Protein AF-A0A8B7UJ84-F1 (afdb_monomer_lite)

InterPro domains:
  IPR029061 Thiamin diphosphate-binding fold [SSF52518] (73-125)
  IPR050771 Alpha-ketoacid dehydrogenase complex E1 component [PTHR43380] (40-125)

Organism: Castor canadensis (NCBI:txid51338)

Sequence (125 aa):
MAAAVSAARVWGPSRGLCQVALLLLRRPGARGLARFHPQRQQQQFSSLDDKPQFPGASAEFVEKLEFIQPNVISGIPIYRVMDRQGQIINPSEDPHLSQEEVLKFYRSMTLLNTMDRILYESQRQ

Radius of gyration: 41.83 Å; chains: 1; bounding box: 89×83×73 Å

pLDDT: mean 73.7, std 23.88, range [31.91, 98.56]

Foldseek 3Di:
DDDDDDDDDDDDDDDDDDDDDDDDDDDDDDDDPPPPDPPPPPPPPPPPDPFDDDPPDGDRDDPDDDDDDPPPPDPDDDDDQADPVRHGPDPVPDPPDDPVVVVVVVCVVVVVVVVCVVVVVVVVD

Structure (mmCIF, N/CA/C/O backbone):
data_AF-A0A8B7UJ84-F1
#
_entry.id   AF-A0A8B7UJ84-F1
#
loop_
_atom_site.group_PDB
_atom_site.id
_atom_site.type_symbol
_atom_site.label_atom_id
_atom_site.label_alt_id
_atom_site.label_comp_id
_atom_site.label_asym_id
_atom_site.label_entity_id
_atom_site.label_seq_id
_atom_site.pdbx_PDB_ins_code
_atom_site.Cartn_x
_atom_site.Cartn_y
_atom_site.Cartn_z
_atom_site.occupancy
_atom_site.B_iso_or_equiv
_atom_site.auth_seq_id
_atom_site.auth_comp_id
_atom_site.auth_asym_id
_atom_site.auth_atom_id
_atom_site.pdbx_PDB_model_num
ATOM 1 N N . MET A 1 1 ? -2.578 -49.274 -22.456 1.00 36.19 1 MET A N 1
ATOM 2 C CA . MET A 1 1 ? -1.997 -50.566 -22.030 1.00 36.19 1 MET A CA 1
ATOM 3 C C . MET A 1 1 ? -0.738 -50.829 -22.848 1.00 36.19 1 MET A C 1
ATOM 5 O O . MET A 1 1 ? -0.795 -50.569 -24.040 1.00 36.19 1 MET A O 1
ATOM 9 N N . ALA A 1 2 ? 0.309 -51.360 -22.196 1.00 39.88 2 ALA A N 1
ATOM 10 C CA . ALA A 1 2 ? 1.619 -51.816 -22.716 1.00 39.88 2 ALA A CA 1
ATOM 11 C C . ALA A 1 2 ? 2.557 -50.694 -23.225 1.00 39.88 2 ALA A C 1
ATOM 13 O O . ALA A 1 2 ? 2.236 -50.033 -24.199 1.00 39.88 2 ALA A O 1
ATOM 14 N N . ALA A 1 3 ? 3.667 -50.293 -22.588 1.00 32.91 3 ALA A N 1
ATOM 15 C CA . ALA A 1 3 ? 4.748 -50.965 -21.842 1.00 32.91 3 ALA A CA 1
ATOM 16 C C . ALA A 1 3 ? 5.648 -51.883 -22.694 1.00 32.91 3 ALA A C 1
ATOM 18 O O . ALA A 1 3 ? 5.193 -52.942 -23.109 1.00 32.91 3 ALA A O 1
ATOM 19 N N . ALA A 1 4 ? 6.913 -51.466 -22.887 1.00 38.53 4 ALA A N 1
ATOM 20 C CA . ALA A 1 4 ? 8.169 -52.252 -22.915 1.00 38.53 4 ALA A CA 1
ATOM 21 C C . ALA A 1 4 ? 9.246 -51.446 -23.687 1.00 38.53 4 ALA A C 1
ATOM 23 O O . ALA A 1 4 ? 9.065 -51.167 -24.864 1.00 38.53 4 ALA A O 1
ATOM 24 N N . VAL A 1 5 ? 10.238 -50.818 -23.044 1.00 38.53 5 VAL A N 1
ATOM 25 C CA . VAL A 1 5 ? 11.470 -51.356 -22.414 1.00 38.53 5 VAL A CA 1
ATOM 26 C C . VAL A 1 5 ? 12.651 -51.498 -23.394 1.00 38.53 5 VAL A C 1
ATOM 28 O O . VAL A 1 5 ? 12.612 -52.251 -24.358 1.00 38.53 5 VAL A O 1
ATOM 31 N N . SER A 1 6 ? 13.694 -50.733 -23.047 1.00 40.22 6 SER A N 1
ATOM 32 C CA . SER A 1 6 ? 15.140 -50.781 -23.310 1.00 40.22 6 SER A CA 1
ATOM 33 C C . SER A 1 6 ? 15.768 -51.939 -24.090 1.00 40.22 6 SER A C 1
ATOM 35 O O . SER A 1 6 ? 15.509 -53.100 -23.799 1.00 40.22 6 SER A O 1
ATOM 37 N N . ALA A 1 7 ? 16.834 -51.610 -24.835 1.00 42.31 7 ALA A N 1
ATOM 38 C CA . ALA A 1 7 ? 18.126 -52.293 -24.685 1.00 42.31 7 ALA A CA 1
ATOM 39 C C . ALA A 1 7 ? 19.290 -51.472 -25.274 1.00 42.31 7 ALA A C 1
ATOM 41 O O . ALA A 1 7 ? 19.394 -51.281 -26.481 1.00 42.31 7 ALA A O 1
ATOM 42 N N . ALA A 1 8 ? 20.204 -51.047 -24.401 1.00 44.16 8 ALA A N 1
ATOM 43 C CA . ALA A 1 8 ? 21.570 -50.684 -24.754 1.00 44.16 8 ALA A CA 1
ATOM 44 C C . ALA A 1 8 ? 22.424 -51.960 -24.909 1.00 44.16 8 ALA A C 1
ATOM 46 O O . ALA A 1 8 ? 22.297 -52.883 -24.104 1.00 44.16 8 ALA A O 1
ATOM 47 N N . ARG A 1 9 ? 23.326 -52.001 -25.897 1.00 43.88 9 ARG A N 1
ATOM 48 C CA . ARG A 1 9 ? 24.467 -52.939 -25.981 1.00 43.88 9 ARG A CA 1
ATOM 49 C C . ARG A 1 9 ? 25.606 -52.239 -26.719 1.00 43.88 9 ARG A C 1
ATOM 51 O O . ARG A 1 9 ? 25.421 -51.799 -27.842 1.00 43.88 9 ARG A O 1
ATOM 58 N N . VAL A 1 10 ? 26.680 -51.895 -26.016 1.00 45.09 10 VAL A N 1
ATOM 59 C CA . VAL A 1 10 ? 27.863 -52.726 -25.702 1.00 45.09 10 VAL A CA 1
ATOM 60 C C . VAL A 1 10 ? 28.931 -52.613 -26.788 1.00 45.09 10 VAL A C 1
ATOM 62 O O . VAL A 1 10 ? 28.776 -53.046 -27.923 1.00 45.09 10 VAL A O 1
ATOM 65 N N . TRP A 1 11 ? 30.026 -52.001 -26.351 1.00 31.91 11 TRP A N 1
ATOM 66 C CA . TRP A 1 11 ? 31.320 -51.858 -26.992 1.00 31.91 11 TRP A CA 1
ATOM 67 C C . TRP A 1 11 ? 32.046 -53.207 -26.985 1.00 31.91 11 TRP A C 1
ATOM 69 O O . TRP A 1 11 ? 32.098 -53.879 -25.957 1.00 31.91 11 TRP A O 1
ATOM 79 N N . GLY A 1 12 ? 32.662 -53.573 -28.105 1.00 38.56 12 GLY A N 1
ATOM 80 C CA . GLY A 1 12 ? 33.648 -54.647 -28.166 1.00 38.56 12 GLY A CA 1
ATOM 81 C C . GLY A 1 12 ? 34.698 -54.342 -29.234 1.00 38.56 12 GLY A C 1
ATOM 82 O O . GLY A 1 12 ? 34.343 -54.270 -30.407 1.00 38.56 12 GLY A O 1
ATOM 83 N N . PRO A 1 13 ? 35.975 -54.138 -28.871 1.00 49.66 13 PRO A N 1
ATOM 84 C CA . PRO A 1 13 ? 37.081 -54.129 -29.815 1.00 49.66 13 PRO A CA 1
ATOM 85 C C . PRO A 1 13 ? 37.799 -55.484 -29.776 1.00 49.66 13 PRO A C 1
ATOM 87 O O . PRO A 1 13 ? 37.932 -56.066 -28.701 1.00 49.66 13 PRO A O 1
ATOM 90 N N . SER A 1 14 ? 38.308 -55.966 -30.916 1.00 39.94 14 SER A N 1
ATOM 91 C CA . SER A 1 14 ? 39.687 -56.479 -31.075 1.00 39.94 14 SER A CA 1
ATOM 92 C C . SER A 1 14 ? 39.869 -57.487 -32.225 1.00 39.94 14 SER A C 1
ATOM 94 O O . SER A 1 14 ? 38.995 -58.295 -32.518 1.00 39.94 14 SER A O 1
ATOM 96 N N . ARG A 1 15 ? 41.119 -57.480 -32.727 1.00 39.69 15 ARG A N 1
ATOM 97 C CA . ARG A 1 15 ? 41.901 -58.549 -33.392 1.00 39.69 15 ARG A CA 1
ATOM 98 C C . ARG A 1 15 ? 42.026 -58.490 -34.918 1.00 39.69 15 ARG A C 1
ATOM 100 O O . ARG A 1 15 ? 41.056 -58.598 -35.651 1.00 39.69 15 ARG A O 1
ATOM 107 N N . GLY A 1 16 ? 43.286 -58.428 -35.359 1.00 38.00 16 GLY A N 1
ATOM 108 C CA . GLY A 1 16 ? 43.710 -58.648 -36.742 1.00 38.00 16 GLY A CA 1
ATOM 109 C C . GLY A 1 16 ? 45.186 -58.310 -36.959 1.00 38.00 16 GLY A C 1
ATOM 110 O O . GLY A 1 16 ? 45.499 -57.305 -37.579 1.00 38.00 16 GLY A O 1
ATOM 111 N N . LEU A 1 17 ? 46.083 -59.117 -36.385 1.00 39.50 17 LEU A N 1
ATOM 112 C CA . LEU A 1 17 ? 47.540 -59.064 -36.555 1.00 39.50 17 LEU A CA 1
ATOM 113 C C . LEU A 1 17 ? 47.989 -59.679 -37.898 1.00 39.50 17 LEU A C 1
ATOM 115 O O . LEU A 1 17 ? 47.462 -60.707 -38.305 1.00 39.50 17 LEU A O 1
ATOM 119 N N . CYS A 1 18 ? 49.076 -59.111 -38.436 1.00 32.38 18 CYS A N 1
ATOM 120 C CA . CYS A 1 18 ? 50.194 -59.760 -39.146 1.00 32.38 18 CYS A CA 1
ATOM 121 C C . CYS A 1 18 ? 50.028 -60.344 -40.568 1.00 32.38 18 CYS A C 1
ATOM 123 O O . CYS A 1 18 ? 49.461 -61.413 -40.752 1.00 32.38 18 CYS A O 1
ATOM 125 N N . GLN A 1 19 ? 50.779 -59.748 -41.507 1.00 41.75 19 GLN A N 1
ATOM 126 C CA . GLN A 1 19 ? 51.683 -60.387 -42.494 1.00 41.75 19 GLN A CA 1
ATOM 127 C C . GLN A 1 19 ? 52.860 -59.398 -42.665 1.00 41.75 19 GLN A C 1
ATOM 129 O O . GLN A 1 19 ? 52.618 -58.233 -42.953 1.00 41.75 19 GLN A O 1
ATOM 134 N N . VAL A 1 20 ? 54.081 -59.627 -42.167 1.00 38.69 20 VAL A N 1
ATOM 135 C CA . VAL A 1 20 ? 55.169 -60.563 -42.539 1.00 38.69 20 VAL A CA 1
ATOM 136 C C . VAL A 1 20 ? 55.792 -60.301 -43.921 1.00 38.69 20 VAL A C 1
ATOM 138 O O . VAL A 1 20 ? 55.150 -60.519 -44.938 1.00 38.69 20 VAL A O 1
ATOM 141 N N . ALA A 1 21 ? 57.103 -59.991 -43.868 1.00 36.25 21 ALA A N 1
ATOM 142 C CA . ALA A 1 21 ? 58.166 -60.217 -44.866 1.00 36.25 21 ALA A CA 1
ATOM 143 C C . ALA A 1 21 ? 58.207 -59.298 -46.111 1.00 36.25 21 ALA A C 1
ATOM 145 O O . ALA A 1 21 ? 57.182 -58.969 -46.675 1.00 36.25 21 ALA A O 1
ATOM 146 N N . LEU A 1 22 ? 59.354 -58.858 -46.646 1.00 42.62 22 LEU A N 1
ATOM 147 C CA . LEU A 1 22 ? 60.754 -59.260 -46.480 1.00 42.62 22 LEU A CA 1
ATOM 148 C C . LEU A 1 22 ? 61.679 -58.083 -46.894 1.00 42.62 22 LEU A C 1
ATOM 150 O O . LEU A 1 22 ? 61.300 -57.227 -47.689 1.00 42.62 22 LEU A O 1
ATOM 154 N N . LEU A 1 23 ? 62.898 -58.072 -46.348 1.00 43.75 23 LEU A N 1
ATOM 155 C CA . LEU A 1 23 ? 64.020 -57.161 -46.628 1.00 43.75 23 LEU A CA 1
ATOM 156 C C . LEU A 1 23 ? 64.425 -57.101 -48.115 1.00 43.75 23 LEU A C 1
ATOM 158 O O . LEU A 1 23 ? 64.268 -58.099 -48.804 1.00 43.75 23 LEU A O 1
ATOM 162 N N . LEU A 1 24 ? 65.078 -56.003 -48.546 1.00 44.47 24 LEU A N 1
ATOM 163 C CA . LEU A 1 24 ? 66.453 -56.017 -49.099 1.00 44.47 24 LEU A CA 1
ATOM 164 C C . LEU A 1 24 ? 67.027 -54.598 -49.391 1.00 44.47 24 LEU A C 1
ATOM 166 O O . LEU A 1 24 ? 66.560 -53.863 -50.248 1.00 44.47 24 LEU A O 1
ATOM 170 N N . LEU A 1 25 ? 68.097 -54.285 -48.647 1.00 42.41 25 LEU A N 1
ATOM 171 C CA . LEU A 1 25 ? 69.331 -53.530 -48.948 1.00 42.41 25 LEU A CA 1
ATOM 172 C C . LEU A 1 25 ? 69.364 -52.167 -49.706 1.00 42.41 25 LEU A C 1
ATOM 174 O O . LEU A 1 25 ? 69.310 -52.092 -50.925 1.00 42.41 25 LEU A O 1
ATOM 178 N N . ARG A 1 26 ? 69.819 -51.157 -48.934 1.00 36.91 26 ARG A N 1
ATOM 179 C CA . ARG A 1 26 ? 71.072 -50.362 -49.091 1.00 36.91 26 ARG A CA 1
ATOM 180 C C . ARG A 1 26 ? 71.203 -49.357 -50.256 1.00 36.91 26 ARG A C 1
ATOM 182 O O . ARG A 1 26 ? 71.525 -49.746 -51.371 1.00 36.91 26 ARG A O 1
ATOM 189 N N . ARG A 1 27 ? 71.283 -48.057 -49.905 1.00 43.78 27 ARG A N 1
ATOM 190 C CA . ARG A 1 27 ? 72.410 -47.132 -50.224 1.00 43.78 27 ARG A CA 1
ATOM 191 C C . ARG A 1 27 ? 72.309 -45.796 -49.443 1.00 43.78 27 ARG A C 1
ATOM 193 O O . ARG A 1 27 ? 71.203 -45.292 -49.293 1.00 43.78 27 ARG A O 1
ATOM 200 N N . PRO A 1 28 ? 73.426 -45.219 -48.945 1.00 46.44 28 PRO A N 1
ATOM 201 C CA . PRO A 1 28 ? 73.454 -43.929 -48.250 1.00 46.44 28 PRO A CA 1
ATOM 202 C C . PRO A 1 28 ? 73.823 -42.777 -49.203 1.00 46.44 28 PRO A C 1
ATOM 204 O O . PRO A 1 28 ? 74.632 -42.962 -50.112 1.00 46.44 28 PRO A O 1
ATOM 207 N N . GLY A 1 29 ? 73.283 -41.578 -48.973 1.00 42.06 29 GLY A N 1
ATOM 208 C CA . GLY A 1 29 ? 73.610 -40.399 -49.778 1.00 42.06 29 GLY A CA 1
ATOM 209 C C . GLY A 1 29 ? 73.193 -39.073 -49.137 1.00 42.06 29 GLY A C 1
ATOM 210 O O . GLY A 1 29 ? 72.019 -38.748 -49.100 1.00 42.06 29 GLY A O 1
ATOM 211 N N . ALA A 1 30 ? 74.204 -38.343 -48.660 1.00 42.53 30 ALA A N 1
ATOM 212 C CA . ALA A 1 30 ? 74.356 -36.884 -48.605 1.00 42.53 30 ALA A CA 1
ATOM 213 C C . ALA A 1 30 ? 73.239 -35.970 -48.033 1.00 42.53 30 ALA A C 1
ATOM 215 O O . ALA A 1 30 ? 72.236 -35.680 -48.665 1.00 42.53 30 ALA A O 1
ATOM 216 N N . ARG A 1 31 ? 73.587 -35.359 -46.889 1.00 44.97 31 ARG A N 1
ATOM 217 C CA . ARG A 1 31 ? 73.590 -33.905 -46.604 1.00 44.97 31 ARG A CA 1
ATOM 218 C C . ARG A 1 31 ? 72.381 -33.064 -47.048 1.00 44.97 31 ARG A C 1
ATOM 220 O O . ARG A 1 31 ? 72.285 -32.640 -48.191 1.00 44.97 31 ARG A O 1
ATOM 227 N N . GLY A 1 32 ? 71.640 -32.589 -46.048 1.00 44.22 32 GLY A N 1
ATOM 228 C CA . GLY A 1 32 ? 70.905 -31.328 -46.110 1.00 44.22 32 GLY A CA 1
ATOM 229 C C . GLY A 1 32 ? 70.591 -30.829 -44.702 1.00 44.22 32 GLY A C 1
ATOM 230 O O . GLY A 1 32 ? 69.739 -31.394 -44.028 1.00 44.22 32 GLY A O 1
ATOM 231 N N . LEU A 1 33 ? 71.288 -29.787 -44.236 1.00 53.62 33 LEU A N 1
ATOM 232 C CA . LEU A 1 33 ? 70.871 -29.012 -43.065 1.00 53.62 33 LEU A CA 1
ATOM 233 C C . LEU A 1 33 ? 69.628 -28.205 -43.462 1.00 53.62 33 LEU A C 1
ATOM 235 O O . LEU A 1 33 ? 69.738 -27.077 -43.939 1.00 53.62 33 LEU A O 1
ATOM 239 N N . ALA A 1 34 ? 68.445 -28.794 -43.309 1.00 50.03 34 ALA A N 1
ATOM 240 C CA . ALA A 1 34 ? 67.198 -28.056 -43.423 1.00 50.03 34 ALA A CA 1
ATOM 241 C C . ALA A 1 34 ? 67.032 -27.202 -42.158 1.00 50.03 34 ALA A C 1
ATOM 243 O O . ALA A 1 34 ? 66.781 -27.714 -41.067 1.00 50.03 34 ALA A O 1
ATOM 244 N N . ARG A 1 35 ? 67.219 -25.884 -42.297 1.00 51.41 35 ARG A N 1
ATOM 245 C CA . ARG A 1 35 ? 66.798 -24.904 -41.292 1.00 51.41 35 ARG A CA 1
ATOM 246 C C . ARG A 1 35 ? 65.293 -25.067 -41.082 1.00 51.41 35 ARG A C 1
ATOM 248 O O . ARG A 1 35 ? 64.507 -24.674 -41.940 1.00 51.41 35 ARG A O 1
ATOM 255 N N . PHE A 1 36 ? 64.897 -25.623 -39.942 1.00 5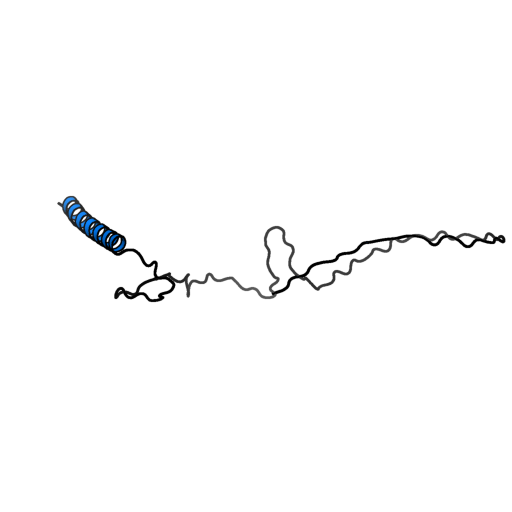3.12 36 PHE A N 1
ATOM 256 C CA . PHE A 1 36 ? 63.520 -25.549 -39.474 1.00 53.12 36 PHE A CA 1
ATOM 257 C C . PHE A 1 36 ? 63.223 -24.093 -39.106 1.00 53.12 36 PHE A C 1
ATOM 259 O O . PHE A 1 36 ? 63.573 -23.620 -38.028 1.00 53.12 36 PHE A O 1
ATOM 266 N N . HIS A 1 37 ? 62.606 -23.362 -40.031 1.00 58.59 37 HIS A N 1
ATOM 267 C CA . HIS A 1 37 ? 61.865 -22.158 -39.685 1.00 58.59 37 HIS A CA 1
ATOM 268 C C . HIS A 1 37 ? 60.626 -22.606 -38.899 1.00 58.59 37 HIS A C 1
ATOM 270 O O . HIS A 1 37 ? 59.849 -23.397 -39.440 1.00 58.59 37 HIS A O 1
ATOM 276 N N . PRO A 1 38 ? 60.397 -22.148 -37.654 1.00 55.00 38 PRO A N 1
ATOM 277 C CA . PRO A 1 38 ? 59.113 -22.376 -37.021 1.00 55.00 38 PRO A CA 1
ATOM 278 C C . PRO A 1 38 ? 58.077 -21.604 -37.836 1.00 55.00 38 PRO A C 1
ATOM 280 O O . PRO A 1 38 ? 58.097 -20.374 -37.918 1.00 55.00 38 PRO A O 1
ATOM 283 N N . GLN A 1 39 ? 57.201 -22.354 -38.496 1.00 52.94 39 GLN A N 1
ATOM 284 C CA . GLN A 1 39 ? 56.023 -21.829 -39.156 1.00 52.94 39 GLN A CA 1
ATOM 285 C C . GLN A 1 39 ? 55.156 -21.213 -38.062 1.00 52.94 39 GLN A C 1
ATOM 287 O O . GLN A 1 39 ? 54.515 -21.914 -37.282 1.00 52.94 39 GLN A O 1
ATOM 292 N N . ARG A 1 40 ? 55.214 -19.884 -37.955 1.00 53.34 40 ARG A N 1
ATOM 293 C CA . ARG A 1 40 ? 54.346 -19.092 -37.090 1.00 53.34 40 ARG A CA 1
ATOM 294 C C . ARG A 1 40 ? 52.924 -19.349 -37.585 1.00 53.34 40 ARG A C 1
ATOM 296 O O . ARG A 1 40 ? 52.507 -18.757 -38.576 1.00 53.34 40 ARG A O 1
ATOM 303 N N . GLN A 1 41 ? 52.225 -20.296 -36.957 1.00 54.88 41 GLN A N 1
ATOM 304 C CA . GLN A 1 41 ? 50.796 -20.493 -37.163 1.00 54.88 41 GLN A CA 1
ATOM 305 C C . GLN A 1 41 ? 50.124 -19.186 -36.757 1.00 54.88 41 GLN A C 1
ATOM 307 O O . GLN A 1 41 ? 49.954 -18.887 -35.578 1.00 54.88 41 GLN A O 1
ATOM 312 N N . GLN A 1 42 ? 49.817 -18.365 -37.756 1.00 55.12 42 GLN A N 1
ATOM 313 C CA . GLN A 1 42 ? 48.843 -17.305 -37.610 1.00 55.12 42 GLN A CA 1
ATOM 314 C C . GLN A 1 42 ? 47.523 -18.019 -37.334 1.00 55.12 42 GLN A C 1
ATOM 316 O O . GLN A 1 42 ? 46.956 -18.646 -38.227 1.00 55.12 42 GLN A O 1
ATOM 321 N N . GLN A 1 43 ? 47.086 -18.001 -36.076 1.00 59.88 43 GLN A N 1
ATOM 322 C CA . GLN A 1 43 ? 45.711 -18.337 -35.747 1.00 59.88 43 GLN A CA 1
ATOM 323 C C . GLN A 1 43 ? 44.839 -17.348 -36.520 1.00 59.88 43 GLN A C 1
ATOM 325 O O . GLN A 1 43 ? 44.850 -16.149 -36.250 1.00 59.88 43 GLN A O 1
ATOM 330 N N . GLN A 1 44 ? 44.160 -17.845 -37.551 1.00 49.56 44 GLN A N 1
ATOM 331 C CA . GLN A 1 44 ? 43.079 -17.115 -38.187 1.00 49.56 44 GLN A CA 1
ATOM 332 C C . GLN A 1 44 ? 41.999 -16.948 -37.122 1.00 49.56 44 GLN A C 1
ATOM 334 O O . GLN A 1 44 ? 41.349 -17.919 -36.739 1.00 49.56 44 GLN A O 1
ATOM 339 N N . PHE A 1 45 ? 41.850 -15.731 -36.605 1.00 51.47 45 PHE A N 1
ATOM 340 C CA . PHE A 1 45 ? 40.696 -15.368 -35.799 1.00 51.47 45 PHE A CA 1
ATOM 341 C C . PHE A 1 45 ? 39.480 -15.423 -36.725 1.00 51.47 45 PHE A C 1
ATOM 343 O O . PHE A 1 45 ? 39.267 -14.533 -37.545 1.00 51.47 45 PHE A O 1
ATOM 350 N N . SER A 1 46 ? 38.734 -16.523 -36.668 1.00 53.97 46 SER A N 1
ATOM 351 C CA . SER A 1 46 ? 37.430 -16.639 -37.309 1.00 53.97 46 SER A CA 1
ATOM 352 C C . SER A 1 46 ? 36.510 -15.591 -36.686 1.00 53.97 46 SER A C 1
ATOM 354 O O . SER A 1 46 ? 36.134 -15.708 -35.523 1.00 53.97 46 SER A O 1
ATOM 356 N N . SER A 1 47 ? 36.190 -14.558 -37.461 1.00 57.72 47 SER A N 1
ATOM 357 C CA . SER A 1 47 ? 35.426 -13.359 -37.095 1.00 57.72 47 SER A CA 1
ATOM 358 C C . SER A 1 47 ? 33.928 -13.620 -36.884 1.00 57.72 47 SER A C 1
ATOM 360 O O . SER A 1 47 ? 33.098 -12.816 -37.297 1.00 57.72 47 SER A O 1
ATOM 362 N N . LEU A 1 48 ? 33.561 -14.782 -36.341 1.00 55.84 48 LEU A N 1
ATOM 363 C CA . LEU A 1 48 ? 32.161 -15.181 -36.181 1.00 55.84 48 LEU A CA 1
ATOM 364 C C . LEU A 1 48 ? 31.597 -14.890 -34.786 1.00 55.84 48 LEU A C 1
ATOM 366 O O . LEU A 1 48 ? 30.399 -15.042 -34.603 1.00 55.84 48 LEU A O 1
ATOM 370 N N . ASP A 1 49 ? 32.416 -14.385 -33.860 1.00 61.66 49 ASP A N 1
ATOM 371 C CA . ASP A 1 49 ? 31.975 -13.887 -32.553 1.00 61.66 49 ASP A CA 1
ATOM 372 C C . ASP A 1 49 ? 32.770 -12.625 -32.173 1.00 61.66 49 ASP A C 1
ATOM 374 O O . ASP A 1 49 ? 33.669 -12.655 -31.331 1.00 61.66 49 ASP A O 1
ATOM 378 N N . ASP A 1 50 ? 32.461 -11.497 -32.819 1.00 73.00 50 ASP A N 1
ATOM 379 C CA . ASP A 1 50 ? 33.068 -10.185 -32.534 1.00 73.00 50 ASP A CA 1
ATOM 380 C C . ASP A 1 50 ? 32.428 -9.536 -31.292 1.00 73.00 50 ASP A C 1
ATOM 382 O O . ASP A 1 50 ? 31.874 -8.436 -31.325 1.00 73.00 50 ASP A O 1
ATOM 386 N N . LYS A 1 51 ? 32.419 -10.281 -30.179 1.00 79.81 51 LYS A N 1
ATOM 387 C CA . LYS A 1 51 ? 31.923 -9.798 -28.889 1.00 79.81 51 LYS A CA 1
ATOM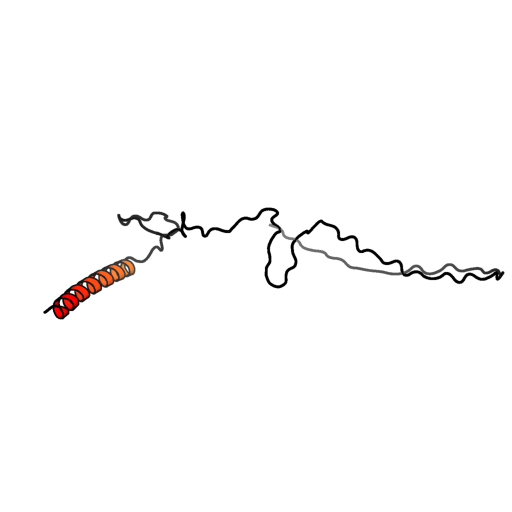 388 C C . LYS A 1 51 ? 33.102 -9.358 -28.013 1.00 79.81 51 LYS A C 1
ATOM 390 O O . LYS A 1 51 ? 34.005 -10.165 -27.771 1.00 79.81 51 LYS A O 1
ATOM 395 N N . PRO A 1 52 ? 33.103 -8.123 -27.482 1.00 85.19 52 PRO A N 1
ATOM 396 C CA . PRO A 1 52 ? 34.200 -7.645 -26.655 1.00 85.19 52 PRO A CA 1
ATOM 397 C C . PRO A 1 52 ? 34.385 -8.478 -25.376 1.00 85.19 52 PRO A C 1
ATOM 399 O O . PRO A 1 52 ? 33.446 -8.694 -24.610 1.00 85.19 52 PRO A O 1
ATOM 402 N N . GLN A 1 53 ? 35.623 -8.909 -25.119 1.00 86.00 53 GLN A N 1
ATOM 403 C CA . GLN A 1 53 ? 36.011 -9.685 -23.933 1.00 86.00 53 GLN A CA 1
ATOM 404 C C . GLN A 1 53 ? 36.713 -8.798 -22.893 1.00 86.00 53 GLN A C 1
ATOM 406 O O . GLN A 1 53 ? 37.894 -8.976 -22.592 1.00 86.00 53 GLN A O 1
ATOM 411 N N . PHE A 1 54 ? 35.999 -7.811 -22.348 1.00 87.75 54 PHE A N 1
ATOM 412 C CA . PHE A 1 54 ? 36.540 -6.937 -21.305 1.00 87.75 54 PHE A CA 1
ATOM 413 C C . PHE A 1 54 ? 36.221 -7.488 -19.901 1.00 87.75 54 PHE A C 1
ATOM 415 O O . PHE A 1 54 ? 35.063 -7.789 -19.617 1.00 87.75 54 PHE A O 1
ATOM 422 N N . PRO A 1 55 ? 37.202 -7.583 -18.979 1.00 85.00 55 PRO A N 1
ATOM 423 C CA . PRO A 1 55 ? 37.051 -8.286 -17.695 1.00 85.00 55 PRO A CA 1
ATOM 424 C C . PRO A 1 55 ? 36.115 -7.611 -16.667 1.00 85.00 55 PRO A C 1
ATOM 426 O O . PRO A 1 55 ? 36.022 -8.082 -15.539 1.00 85.00 55 PRO A O 1
ATOM 429 N N . GLY A 1 56 ? 35.422 -6.525 -17.026 1.00 87.06 56 GLY A N 1
ATOM 430 C CA . GLY A 1 56 ? 34.534 -5.774 -16.125 1.00 87.06 56 GLY A CA 1
ATOM 431 C C . GLY A 1 56 ? 33.184 -5.365 -16.718 1.00 87.06 56 GLY A C 1
ATOM 432 O O . GLY A 1 56 ? 32.379 -4.764 -16.013 1.00 87.06 56 GLY A O 1
ATOM 433 N N . ALA A 1 57 ? 32.916 -5.670 -17.989 1.00 83.12 57 ALA A N 1
ATOM 434 C CA . ALA A 1 57 ? 31.644 -5.357 -18.629 1.00 83.12 57 ALA A CA 1
ATOM 435 C C . ALA A 1 57 ? 31.406 -6.298 -19.811 1.00 83.12 57 ALA A C 1
ATOM 437 O O . ALA A 1 57 ? 32.274 -6.466 -20.664 1.00 83.12 57 ALA A O 1
ATOM 438 N N . SER A 1 58 ? 30.208 -6.874 -19.879 1.00 85.81 58 SER A N 1
ATOM 439 C CA . SER A 1 58 ? 29.724 -7.552 -21.079 1.00 85.81 58 SER A CA 1
ATOM 440 C C . SER A 1 58 ? 28.894 -6.551 -21.872 1.00 85.81 58 SER A C 1
ATOM 442 O O . SER A 1 58 ? 27.769 -6.248 -21.480 1.00 85.81 58 SER A O 1
ATOM 444 N N . ALA A 1 59 ? 29.444 -6.055 -22.974 1.00 85.31 59 ALA A N 1
ATOM 445 C CA . ALA A 1 59 ? 28.788 -5.103 -23.863 1.00 85.31 59 ALA A CA 1
ATOM 446 C C . ALA A 1 59 ? 28.945 -5.541 -25.325 1.00 85.31 59 ALA A C 1
ATOM 448 O O . ALA A 1 59 ? 29.712 -6.455 -25.623 1.00 85.31 59 ALA A O 1
ATOM 449 N N . GLU A 1 60 ? 28.207 -4.894 -26.218 1.00 88.38 60 GLU A N 1
ATOM 450 C CA . GLU A 1 60 ? 28.343 -5.030 -27.669 1.00 88.38 60 GLU A CA 1
ATOM 451 C C . GLU A 1 60 ? 29.056 -3.794 -28.227 1.00 88.38 60 GLU A C 1
ATOM 453 O O . GLU A 1 60 ? 29.041 -2.726 -27.607 1.00 88.38 60 GLU A O 1
ATOM 458 N N . PHE A 1 61 ? 29.711 -3.933 -29.379 1.00 87.56 61 PHE A N 1
ATOM 459 C CA . PHE A 1 61 ? 30.286 -2.781 -30.065 1.00 87.56 61 PHE A CA 1
ATOM 460 C C . PHE A 1 61 ? 29.176 -1.920 -30.677 1.00 87.56 61 PHE A C 1
ATOM 462 O O . PHE A 1 61 ? 28.221 -2.434 -31.252 1.00 87.56 61 PHE A O 1
ATOM 469 N N . VAL A 1 62 ? 29.328 -0.598 -30.584 1.00 89.69 62 VAL A N 1
ATOM 470 C CA . VAL A 1 62 ? 28.451 0.381 -31.236 1.00 89.69 62 VAL A CA 1
ATOM 471 C C . VAL A 1 62 ? 29.335 1.333 -32.041 1.00 89.69 62 VAL A C 1
ATOM 473 O O . VAL A 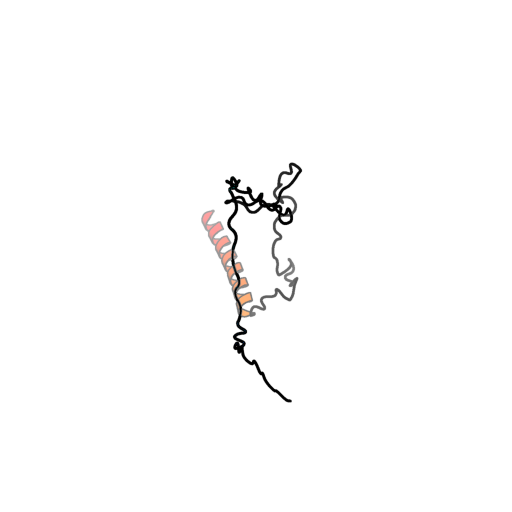1 62 ? 30.322 1.852 -31.525 1.00 89.69 62 VAL A O 1
ATOM 476 N N . GLU A 1 63 ? 29.005 1.557 -33.315 1.00 90.56 63 GLU A N 1
ATOM 477 C CA . GLU A 1 63 ? 29.796 2.402 -34.233 1.00 90.56 63 GLU A CA 1
ATOM 478 C C . GLU A 1 63 ? 29.497 3.905 -34.086 1.00 90.56 63 GLU A C 1
ATOM 480 O O . GLU A 1 63 ? 30.219 4.753 -34.613 1.00 90.56 63 GLU A O 1
ATOM 485 N N . LYS A 1 64 ? 28.410 4.245 -33.386 1.00 92.06 64 LYS A N 1
ATOM 486 C CA . LYS A 1 64 ? 27.910 5.610 -33.199 1.00 92.06 64 LYS A CA 1
ATOM 487 C C . LYS A 1 64 ? 27.917 5.988 -31.724 1.00 92.06 64 LYS A C 1
ATOM 489 O O . LYS A 1 64 ? 27.627 5.173 -30.855 1.00 92.06 64 LYS A O 1
ATOM 494 N N . LEU A 1 65 ? 28.227 7.252 -31.448 1.00 91.69 65 LEU A N 1
ATOM 495 C CA . LEU A 1 65 ? 28.176 7.798 -30.097 1.00 91.69 65 LEU A CA 1
ATOM 496 C C . LEU A 1 65 ? 26.717 8.065 -29.717 1.00 91.69 65 LEU A C 1
ATOM 498 O O . LEU A 1 65 ? 26.108 9.016 -30.205 1.00 91.69 65 LEU A O 1
ATOM 502 N N . GLU A 1 66 ? 26.182 7.237 -28.824 1.00 89.00 66 GLU A N 1
ATOM 503 C CA . GLU A 1 66 ? 24.835 7.371 -28.273 1.00 89.00 66 GLU A CA 1
ATOM 504 C C . GLU A 1 66 ? 24.899 7.367 -26.744 1.00 89.00 66 GLU A C 1
ATOM 506 O O . GLU A 1 66 ? 25.452 6.458 -26.124 1.00 89.00 66 GLU A O 1
ATOM 511 N N . PHE A 1 67 ? 24.339 8.403 -26.119 1.00 90.38 67 PHE A N 1
ATOM 512 C CA . PHE A 1 67 ? 24.196 8.440 -24.668 1.00 90.38 67 PHE A CA 1
ATOM 513 C C . PHE A 1 67 ? 22.926 7.702 -24.256 1.00 90.38 67 PHE A C 1
ATOM 515 O O . PHE A 1 67 ? 21.841 7.987 -24.764 1.00 90.38 67 PHE A O 1
ATOM 522 N N . ILE A 1 68 ? 23.051 6.808 -23.275 1.00 85.56 68 ILE A N 1
ATOM 523 C CA . ILE A 1 68 ? 21.895 6.188 -22.631 1.00 85.56 68 ILE A CA 1
ATOM 524 C C . ILE A 1 68 ? 21.216 7.258 -21.778 1.00 85.56 68 ILE A C 1
ATOM 526 O O . ILE A 1 68 ? 21.739 7.678 -20.744 1.00 85.56 68 ILE A O 1
ATOM 530 N N . GLN A 1 69 ? 20.047 7.713 -22.218 1.00 83.56 69 GLN A N 1
ATOM 531 C CA . GLN A 1 69 ? 19.195 8.572 -21.409 1.00 83.56 69 GLN A CA 1
ATOM 532 C C . GLN A 1 69 ? 18.402 7.696 -20.433 1.00 83.56 69 GLN A C 1
ATOM 534 O O . GLN A 1 69 ? 17.849 6.677 -20.852 1.00 83.56 69 GLN A O 1
ATOM 539 N N . PRO A 1 70 ? 18.313 8.057 -19.142 1.00 80.50 70 PRO A N 1
ATOM 540 C CA . PRO A 1 70 ? 17.399 7.383 -18.231 1.00 80.50 70 PRO A CA 1
ATOM 541 C C . PRO A 1 70 ? 15.967 7.467 -18.775 1.00 80.50 70 PRO A C 1
ATOM 543 O O . PRO A 1 70 ? 15.553 8.511 -19.281 1.00 80.50 70 PRO A O 1
ATOM 546 N N . ASN A 1 71 ? 15.191 6.389 -18.653 1.00 75.19 71 ASN A N 1
ATOM 547 C CA . ASN A 1 71 ? 13.785 6.359 -19.064 1.00 75.19 71 ASN A CA 1
ATOM 548 C C . ASN A 1 71 ? 12.926 7.216 -18.109 1.00 75.19 71 ASN A C 1
ATOM 550 O O . ASN A 1 71 ? 12.217 6.686 -17.258 1.00 75.19 71 ASN A O 1
ATOM 554 N N . VAL A 1 72 ? 13.011 8.548 -18.208 1.00 64.94 72 VAL A N 1
ATOM 555 C CA . VAL A 1 72 ? 12.295 9.483 -17.313 1.00 64.94 72 VAL A CA 1
ATOM 556 C C . VAL A 1 72 ? 10.846 9.718 -17.765 1.00 64.94 72 VAL A C 1
ATOM 558 O O . VAL A 1 72 ? 9.994 10.045 -16.946 1.00 64.94 72 VAL A O 1
ATOM 561 N N . ILE A 1 73 ? 10.536 9.525 -19.054 1.00 68.62 73 ILE A N 1
ATOM 562 C CA . ILE A 1 73 ? 9.200 9.822 -19.611 1.00 68.62 73 ILE A CA 1
ATOM 563 C C . ILE A 1 73 ? 8.183 8.727 -19.254 1.00 68.62 73 ILE A C 1
ATOM 565 O O . ILE A 1 73 ? 7.034 9.021 -18.937 1.00 68.62 73 ILE A O 1
ATOM 569 N N . SER A 1 74 ? 8.610 7.465 -19.262 1.00 74.25 74 SER A N 1
ATOM 570 C CA . SER A 1 74 ? 7.808 6.316 -18.843 1.00 74.25 74 SER A CA 1
ATOM 571 C C . SER A 1 74 ? 8.532 5.604 -17.706 1.00 74.25 74 SER A C 1
ATOM 573 O O . SER A 1 74 ? 9.327 4.691 -17.935 1.00 74.25 74 SER A O 1
ATOM 575 N N . GLY A 1 75 ? 8.295 6.074 -16.481 1.00 82.06 75 GLY A N 1
ATOM 576 C CA . GLY A 1 75 ? 8.811 5.425 -15.279 1.00 82.06 75 GLY A CA 1
ATOM 577 C C . GLY A 1 75 ? 8.318 3.981 -15.134 1.00 82.06 75 GLY A C 1
ATOM 578 O O . GLY A 1 75 ? 7.462 3.510 -15.886 1.00 82.06 75 GLY A O 1
ATOM 579 N N . ILE A 1 76 ? 8.857 3.276 -14.138 1.00 87.56 76 ILE A N 1
ATOM 580 C CA . ILE A 1 76 ? 8.417 1.917 -13.801 1.00 87.56 76 ILE A CA 1
ATOM 581 C C . ILE A 1 76 ? 6.902 1.946 -13.516 1.00 87.56 76 ILE A C 1
ATOM 583 O O . ILE A 1 76 ? 6.457 2.782 -12.722 1.00 87.56 76 ILE A O 1
ATOM 587 N N . PRO A 1 77 ? 6.096 1.073 -14.151 1.00 90.75 77 PRO A N 1
ATOM 588 C CA . PRO A 1 77 ? 4.649 1.075 -13.968 1.00 90.75 77 PRO A CA 1
ATOM 589 C C . PRO A 1 77 ? 4.262 0.739 -12.522 1.00 90.75 77 PRO A C 1
ATOM 591 O O . PRO A 1 77 ? 4.908 -0.069 -11.857 1.00 90.75 77 PRO A O 1
ATOM 594 N N . ILE A 1 78 ? 3.174 1.347 -12.041 1.00 93.81 78 ILE A N 1
ATOM 595 C CA . ILE A 1 78 ? 2.660 1.135 -10.682 1.00 93.81 78 ILE A CA 1
ATOM 596 C C . ILE A 1 78 ? 1.673 -0.030 -10.698 1.00 93.81 78 ILE A C 1
ATOM 598 O O . ILE A 1 78 ? 0.633 0.032 -11.357 1.00 93.81 78 ILE A O 1
ATOM 602 N N . TYR A 1 79 ? 1.992 -1.078 -9.943 1.00 95.38 79 TYR A N 1
ATOM 603 C CA . TYR A 1 79 ? 1.115 -2.229 -9.765 1.00 95.38 79 TYR A CA 1
ATOM 604 C C . TYR A 1 79 ? -0.166 -1.852 -9.006 1.00 95.38 79 TYR A C 1
ATOM 606 O O . TYR A 1 79 ? -0.120 -1.127 -8.009 1.00 95.38 79 TYR A O 1
ATOM 614 N N . ARG A 1 80 ? -1.317 -2.348 -9.473 1.00 96.62 80 ARG A N 1
ATOM 615 C CA . ARG A 1 80 ? -2.634 -2.054 -8.895 1.00 96.62 80 ARG A CA 1
ATOM 616 C C . ARG A 1 80 ? -3.591 -3.227 -9.097 1.00 96.62 80 ARG A C 1
ATOM 618 O O . ARG A 1 80 ? -3.782 -3.662 -10.226 1.00 96.62 80 ARG A O 1
ATOM 625 N N . VAL A 1 81 ? -4.246 -3.656 -8.018 1.00 96.62 81 VAL A N 1
ATOM 626 C CA . VAL A 1 81 ? -5.222 -4.765 -8.024 1.00 96.62 81 VAL A CA 1
ATOM 627 C C . VAL A 1 81 ? -6.656 -4.269 -8.255 1.00 96.62 81 VAL A C 1
ATOM 629 O O . VAL A 1 81 ? -7.397 -4.839 -9.053 1.00 96.62 81 VAL A O 1
ATOM 632 N N . MET A 1 82 ? -7.035 -3.170 -7.597 1.00 97.00 82 MET A N 1
ATOM 633 C CA . MET A 1 82 ? -8.390 -2.607 -7.622 1.00 97.00 82 MET A CA 1
ATOM 634 C C . MET A 1 82 ? -8.417 -1.164 -8.128 1.00 97.00 82 MET A C 1
ATOM 636 O O . MET A 1 82 ? -7.445 -0.417 -7.981 1.00 97.00 82 MET A O 1
ATOM 640 N N . ASP A 1 83 ? -9.532 -0.762 -8.729 1.00 96.50 83 ASP A N 1
ATOM 641 C CA . ASP A 1 83 ? -9.777 0.628 -9.109 1.00 96.50 83 ASP A CA 1
ATOM 642 C C . ASP A 1 83 ? -10.219 1.496 -7.910 1.00 96.50 83 ASP A C 1
ATOM 644 O O . ASP A 1 83 ? -10.236 1.064 -6.756 1.00 96.50 83 ASP A O 1
ATOM 648 N N . ARG A 1 84 ? -10.552 2.768 -8.169 1.00 96.38 84 ARG A N 1
ATOM 649 C CA . ARG A 1 84 ? -10.977 3.711 -7.115 1.00 96.38 84 ARG A CA 1
ATOM 650 C C . ARG A 1 84 ? -12.373 3.400 -6.571 1.00 96.38 84 ARG A C 1
ATOM 652 O O . ARG A 1 84 ? -12.733 3.911 -5.516 1.00 96.38 84 ARG A O 1
ATOM 659 N N . GLN A 1 85 ? -13.154 2.615 -7.303 1.00 97.00 85 GLN A N 1
ATOM 660 C CA . GLN A 1 85 ? -14.505 2.194 -6.968 1.00 97.00 85 GLN A CA 1
ATOM 661 C C . GLN A 1 85 ? -14.503 0.871 -6.187 1.00 97.00 85 GLN A C 1
ATOM 663 O O . GLN A 1 85 ? -15.564 0.422 -5.759 1.00 97.00 85 GLN A O 1
ATOM 668 N N . GLY A 1 86 ? -13.330 0.263 -5.978 1.00 94.25 86 GLY A N 1
ATOM 669 C CA . GLY A 1 86 ? -13.186 -1.007 -5.272 1.00 94.25 86 GLY A CA 1
ATOM 670 C C . GLY A 1 86 ? -13.394 -2.235 -6.150 1.00 94.25 86 GLY A C 1
ATOM 671 O O . GLY A 1 86 ? -13.491 -3.334 -5.614 1.00 94.25 86 GLY A O 1
ATOM 672 N N . GLN A 1 87 ? -13.467 -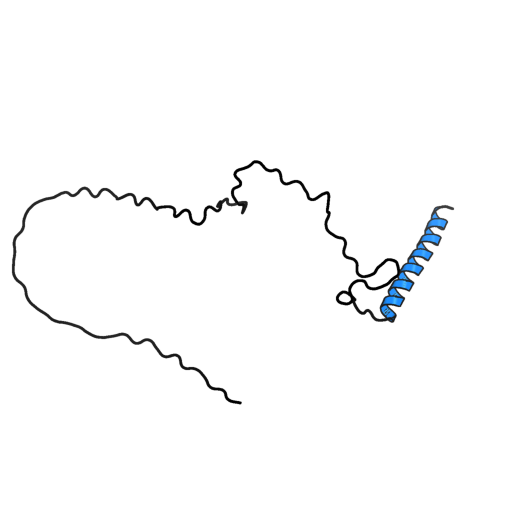2.075 -7.472 1.00 95.88 87 GLN A N 1
ATOM 673 C CA . GLN A 1 87 ? -13.623 -3.197 -8.392 1.00 95.88 87 GLN A CA 1
ATOM 674 C C . GLN A 1 87 ? -12.259 -3.783 -8.749 1.00 95.88 87 GLN A C 1
ATOM 676 O O . GLN A 1 87 ? -11.299 -3.052 -9.015 1.00 95.88 87 GLN A O 1
ATOM 681 N N . ILE A 1 88 ? -12.174 -5.112 -8.758 1.00 96.25 88 ILE A N 1
ATOM 682 C CA . ILE A 1 88 ? -10.968 -5.837 -9.162 1.00 96.25 88 ILE A CA 1
ATOM 6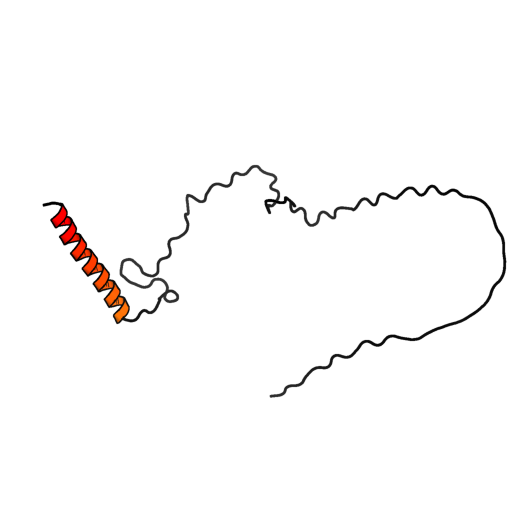83 C C . ILE A 1 88 ? -10.753 -5.654 -10.666 1.00 96.25 88 ILE A C 1
ATOM 685 O O . ILE A 1 88 ? -11.657 -5.892 -11.466 1.00 96.25 88 ILE A O 1
ATOM 689 N N . ILE A 1 89 ? -9.547 -5.233 -11.051 1.00 96.19 89 ILE A N 1
ATOM 690 C CA . ILE A 1 89 ? -9.200 -4.949 -12.453 1.00 96.19 89 ILE A CA 1
ATOM 691 C C . ILE A 1 89 ? -8.834 -6.237 -13.188 1.00 96.19 89 ILE A C 1
ATOM 693 O O . ILE A 1 89 ? -9.262 -6.449 -14.320 1.00 96.19 89 ILE A O 1
ATOM 697 N N . ASN A 1 90 ? -8.028 -7.085 -12.549 1.00 95.25 90 ASN A N 1
ATOM 698 C CA . ASN A 1 90 ? -7.600 -8.367 -13.088 1.00 95.25 90 ASN A CA 1
ATOM 699 C C . ASN A 1 90 ? -7.960 -9.484 -12.094 1.00 95.25 90 ASN A C 1
ATOM 701 O O . ASN A 1 90 ? -7.331 -9.553 -11.039 1.00 95.25 90 ASN A O 1
ATOM 705 N N . PRO A 1 91 ? -8.933 -10.360 -12.412 1.00 94.19 91 PRO A N 1
ATOM 706 C CA . PRO A 1 91 ? -9.343 -11.448 -11.524 1.00 94.19 91 PRO A CA 1
ATOM 707 C C . PRO A 1 91 ? -8.221 -12.433 -11.180 1.00 94.19 91 PRO A C 1
ATOM 709 O O . PRO A 1 91 ? -8.249 -13.023 -10.110 1.00 94.19 91 PRO A O 1
ATOM 712 N N . SER A 1 92 ? -7.224 -12.599 -12.055 1.00 95.75 92 SER A N 1
ATOM 713 C CA . SER A 1 92 ? -6.085 -13.495 -11.801 1.00 95.75 92 SER A CA 1
ATOM 714 C C . SER A 1 92 ? -5.154 -12.993 -10.695 1.00 95.75 92 SER A C 1
ATOM 716 O O . SER A 1 92 ? -4.370 -13.768 -10.162 1.00 95.75 92 SER A O 1
ATOM 718 N N . GLU A 1 93 ? -5.228 -11.700 -10.379 1.00 94.81 93 GLU A N 1
ATOM 719 C CA . GLU A 1 93 ? -4.421 -11.037 -9.351 1.00 94.81 93 GLU A CA 1
ATOM 720 C C . GLU A 1 93 ? -5.229 -10.786 -8.066 1.00 94.81 93 GLU A C 1
ATOM 722 O O . GLU A 1 93 ? -4.761 -10.088 -7.163 1.00 94.81 93 GLU A O 1
ATOM 727 N N . ASP A 1 94 ? -6.460 -11.308 -7.980 1.00 94.94 94 ASP A N 1
ATOM 728 C CA . ASP A 1 94 ? -7.266 -11.229 -6.765 1.00 94.94 94 ASP A CA 1
ATOM 729 C C . ASP A 1 94 ? -6.685 -12.176 -5.698 1.00 94.94 94 ASP A C 1
ATOM 731 O O . ASP A 1 94 ? -6.631 -13.390 -5.911 1.00 94.94 94 ASP A O 1
ATOM 735 N N . PRO A 1 95 ? -6.253 -11.661 -4.532 1.00 94.06 95 PRO A N 1
ATOM 736 C CA . PRO A 1 95 ? -5.733 -12.500 -3.457 1.00 94.06 95 PRO A CA 1
ATOM 737 C C . PRO A 1 95 ? -6.806 -13.360 -2.771 1.00 94.06 95 PRO A C 1
ATOM 739 O O . PRO A 1 95 ? -6.446 -14.190 -1.938 1.00 94.06 95 PRO A O 1
ATOM 742 N N . HIS A 1 96 ? -8.097 -13.160 -3.070 1.00 94.38 96 HIS A N 1
ATOM 743 C CA . HIS A 1 96 ? -9.217 -13.931 -2.515 1.00 94.38 96 HIS A CA 1
ATOM 744 C C . HIS A 1 96 ? -9.177 -14.043 -0.982 1.00 94.38 96 HIS A C 1
ATOM 746 O O . HIS A 1 96 ? -9.368 -15.112 -0.397 1.00 94.38 96 HIS A O 1
ATOM 752 N N . LEU A 1 97 ? -8.907 -12.913 -0.326 1.00 95.62 97 LEU A N 1
ATOM 753 C CA . LEU A 1 97 ? -8.829 -12.827 1.129 1.00 95.62 97 LEU A CA 1
ATOM 754 C C . LEU A 1 97 ? -10.173 -13.157 1.779 1.00 95.62 97 LEU A C 1
ATOM 756 O O . LEU A 1 97 ? -11.242 -12.840 1.246 1.00 95.62 97 LEU A O 1
ATOM 760 N N . SER A 1 98 ? -10.121 -13.740 2.975 1.00 97.50 98 SER A N 1
ATOM 761 C CA . SER A 1 98 ? -11.337 -14.023 3.732 1.00 97.50 98 SER A CA 1
ATOM 762 C C . SER A 1 98 ? -12.034 -12.727 4.164 1.00 97.50 98 SER A C 1
ATOM 764 O O . SER A 1 98 ? -11.403 -11.692 4.402 1.00 97.50 98 SER A O 1
ATOM 766 N N . GLN A 1 99 ? -13.359 -12.777 4.321 1.00 97.06 99 GLN A N 1
ATOM 767 C CA . GLN A 1 99 ? -14.134 -11.615 4.764 1.00 97.06 99 GLN A CA 1
ATOM 768 C C . GLN A 1 99 ? -13.641 -11.075 6.118 1.00 97.06 99 GLN A C 1
ATOM 770 O O . GLN A 1 99 ? -13.611 -9.862 6.329 1.00 97.06 99 GLN A O 1
ATOM 775 N N . GLU A 1 100 ? -13.236 -11.961 7.029 1.00 97.94 100 GLU A N 1
ATOM 776 C CA . GLU A 1 100 ? -12.718 -11.588 8.346 1.00 97.94 100 GLU A CA 1
ATOM 777 C C . GLU A 1 100 ? -11.428 -10.767 8.246 1.00 97.94 100 GLU A C 1
ATOM 779 O O . GLU A 1 100 ? -11.285 -9.755 8.936 1.00 97.94 100 GLU A O 1
ATOM 784 N N . GLU A 1 101 ? -10.513 -11.149 7.353 1.00 97.62 101 GLU A N 1
ATOM 785 C CA . GLU A 1 101 ? -9.255 -10.433 7.124 1.00 97.62 101 GLU A CA 1
ATOM 786 C C . GLU A 1 101 ? -9.487 -9.064 6.486 1.00 97.62 101 GLU A C 1
ATOM 788 O O . GLU A 1 101 ? -8.941 -8.063 6.955 1.00 97.62 101 GLU A O 1
ATOM 793 N N . VAL A 1 102 ? -10.357 -8.988 5.476 1.00 97.19 102 VAL A N 1
ATOM 794 C CA . VAL A 1 102 ? -10.702 -7.713 4.828 1.00 97.19 102 VAL A CA 1
ATOM 795 C C . VAL A 1 102 ? -11.361 -6.757 5.829 1.00 97.19 102 VAL A C 1
ATOM 797 O O . VAL A 1 102 ? -11.004 -5.577 5.907 1.00 97.19 102 VAL A O 1
ATOM 800 N N . LEU A 1 103 ? -12.277 -7.263 6.662 1.00 98.19 103 LEU A N 1
ATOM 801 C CA . LEU A 1 103 ? -12.900 -6.473 7.726 1.00 98.19 103 LEU A CA 1
ATOM 802 C C . LEU A 1 103 ? -11.890 -6.040 8.788 1.00 98.19 103 LEU A C 1
ATOM 804 O O . LEU A 1 103 ? -11.976 -4.913 9.285 1.00 98.19 103 LEU A O 1
ATOM 808 N N . LYS A 1 104 ? -10.929 -6.900 9.134 1.00 98.38 104 LYS A N 1
ATOM 809 C CA . LYS A 1 104 ? -9.839 -6.553 10.049 1.00 98.38 104 LYS A CA 1
ATOM 810 C C . LYS A 1 104 ? -9.019 -5.391 9.491 1.00 98.38 104 LYS A C 1
ATOM 812 O O . LYS A 1 104 ? -8.823 -4.418 10.214 1.00 98.38 104 LYS A O 1
ATOM 817 N N . PHE A 1 105 ? -8.618 -5.434 8.219 1.00 98.00 105 PHE A N 1
ATOM 818 C CA . PHE A 1 105 ? -7.879 -4.337 7.581 1.00 98.00 105 PHE A CA 1
ATOM 819 C C . PHE A 1 105 ? -8.665 -3.027 7.612 1.00 98.00 105 PHE A C 1
ATOM 821 O O . PHE A 1 105 ? -8.134 -1.996 8.032 1.00 98.00 105 PHE A O 1
ATOM 828 N N . TYR A 1 106 ? -9.947 -3.068 7.247 1.00 98.12 106 TYR A N 1
ATOM 829 C CA . TYR A 1 106 ? -10.808 -1.887 7.267 1.00 98.12 106 TYR A CA 1
ATOM 830 C C . TYR A 1 106 ? -10.948 -1.277 8.671 1.00 98.12 106 TYR A C 1
ATOM 832 O O . TYR A 1 106 ? -10.792 -0.065 8.858 1.00 98.12 106 TYR A O 1
ATOM 840 N N . ARG A 1 107 ? -11.196 -2.116 9.685 1.00 98.38 107 ARG A N 1
ATOM 841 C CA . ARG A 1 107 ? -11.296 -1.673 11.085 1.00 98.38 107 ARG A CA 1
ATOM 842 C C . ARG A 1 107 ? -9.975 -1.096 11.586 1.00 98.38 107 ARG A C 1
ATOM 844 O O . ARG A 1 107 ? -9.988 -0.066 12.247 1.00 98.38 107 ARG A O 1
ATOM 851 N N . SER A 1 108 ? -8.843 -1.710 11.246 1.00 98.44 108 SER A N 1
ATOM 852 C CA . SER A 1 108 ? -7.524 -1.201 11.629 1.00 98.44 108 SER A CA 1
ATOM 853 C C . SER A 1 108 ? -7.233 0.169 11.014 1.00 98.44 108 SER A C 1
ATOM 855 O O . SER A 1 108 ? -6.792 1.062 11.732 1.00 98.44 108 SER A O 1
ATOM 857 N N . MET A 1 109 ? -7.531 0.372 9.726 1.00 98.56 109 MET A N 1
ATOM 858 C CA . MET A 1 109 ? -7.322 1.666 9.060 1.00 98.56 109 MET A CA 1
ATOM 859 C C . MET A 1 109 ? -8.209 2.774 9.643 1.00 98.56 109 MET A C 1
ATOM 861 O O . MET A 1 109 ? -7.738 3.885 9.879 1.00 98.56 109 MET A O 1
ATOM 865 N N . THR A 1 110 ? -9.485 2.484 9.910 1.00 98.31 110 THR A N 1
ATOM 866 C CA . THR A 1 110 ? -10.421 3.476 10.471 1.00 98.31 110 THR A CA 1
ATOM 867 C C . THR A 1 110 ? -10.138 3.786 11.941 1.00 98.31 110 THR A C 1
ATOM 869 O O . THR A 1 110 ? -10.224 4.947 12.351 1.00 98.31 110 THR A O 1
ATOM 872 N N . LEU A 1 111 ? -9.738 2.783 12.729 1.00 98.44 111 LEU A N 1
ATOM 873 C CA . LEU A 1 111 ? -9.294 2.978 14.108 1.00 98.44 111 LEU A CA 1
ATOM 874 C C . LEU A 1 111 ? -8.035 3.846 14.166 1.00 98.44 111 LEU A C 1
ATOM 876 O O . LEU A 1 111 ? -8.007 4.810 14.928 1.00 98.44 111 LEU A O 1
ATOM 880 N N . LEU A 1 112 ? -7.034 3.543 13.331 1.00 98.56 112 LEU A N 1
ATOM 881 C CA . LEU A 1 112 ? -5.808 4.335 13.237 1.00 98.56 112 LEU A CA 1
ATOM 882 C C . LEU A 1 112 ? -6.124 5.788 12.863 1.00 98.56 112 LEU A C 1
ATOM 884 O O . LEU A 1 112 ? -5.708 6.699 13.567 1.00 98.56 112 LEU A O 1
ATOM 888 N N . ASN A 1 113 ? -6.965 6.006 11.846 1.00 98.19 113 ASN A N 1
ATOM 889 C CA . ASN A 1 113 ? -7.393 7.351 11.460 1.00 98.19 113 ASN A CA 1
ATOM 890 C C . ASN A 1 113 ? -8.100 8.105 12.601 1.00 98.19 113 ASN A C 1
ATOM 892 O O . ASN A 1 113 ? -7.904 9.307 12.766 1.00 98.19 113 ASN A O 1
ATOM 896 N N . THR A 1 114 ? -8.918 7.414 13.395 1.00 98.12 114 THR A N 1
ATOM 897 C CA . THR A 1 114 ? -9.616 8.022 14.537 1.00 98.12 114 THR A CA 1
ATOM 898 C C . THR A 1 114 ? -8.632 8.428 15.630 1.00 98.12 114 THR A C 1
ATOM 900 O O . THR A 1 114 ? -8.703 9.547 16.137 1.00 98.12 114 THR A O 1
ATOM 903 N N . MET A 1 115 ? -7.696 7.538 15.966 1.00 98.19 115 MET A N 1
ATOM 904 C CA . MET A 1 115 ? -6.653 7.807 16.951 1.00 98.19 115 MET A CA 1
ATOM 905 C C . MET A 1 115 ? -5.774 8.983 16.513 1.00 98.19 115 MET A C 1
ATOM 907 O O . MET A 1 115 ? -5.567 9.902 17.303 1.00 98.19 115 MET A O 1
ATOM 911 N N . ASP A 1 116 ? -5.348 9.009 15.247 1.00 98.12 116 ASP A N 1
ATOM 912 C CA . ASP A 1 116 ? -4.541 10.096 14.687 1.00 98.12 116 ASP A CA 1
ATOM 913 C C . ASP A 1 116 ? -5.256 11.444 14.794 1.00 98.12 116 ASP A C 1
ATOM 915 O O . ASP A 1 116 ? -4.636 12.438 15.155 1.00 98.12 116 ASP A O 1
ATOM 919 N N . ARG A 1 117 ? -6.573 11.498 14.555 1.00 97.06 117 ARG A N 1
ATOM 920 C CA . ARG A 1 117 ? -7.348 12.745 14.697 1.00 97.06 117 ARG A CA 1
ATOM 921 C C . ARG A 1 117 ? -7.379 13.249 16.138 1.00 97.06 117 ARG A C 1
ATOM 923 O O . ARG A 1 117 ? -7.231 14.448 16.355 1.00 97.06 117 ARG A O 1
ATOM 930 N N . ILE A 1 118 ? -7.559 12.352 17.109 1.00 97.62 118 ILE A N 1
ATOM 931 C CA . ILE A 1 118 ? -7.589 12.712 18.536 1.00 97.62 118 ILE A CA 1
ATOM 932 C C . ILE A 1 118 ? -6.210 13.188 18.999 1.00 97.62 118 ILE A C 1
ATOM 934 O O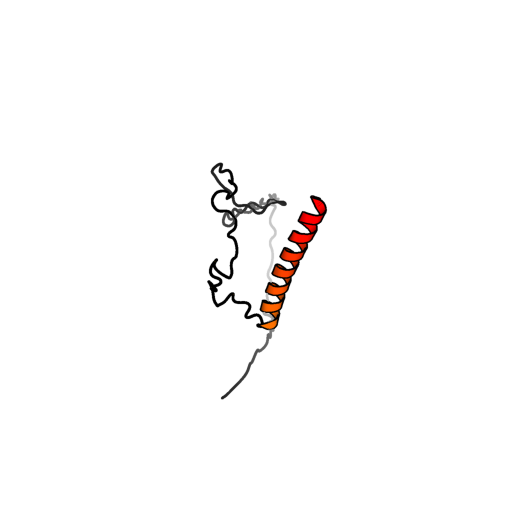 . ILE A 1 118 ? -6.099 14.230 19.647 1.00 97.62 118 ILE A O 1
ATOM 938 N N . LEU A 1 119 ? -5.160 12.437 18.666 1.00 97.81 119 LEU A N 1
ATOM 939 C CA . LEU A 1 119 ? -3.791 12.770 19.057 1.00 97.81 119 LEU A CA 1
ATOM 940 C C . LEU A 1 119 ? -3.304 14.049 18.377 1.00 97.81 119 LEU A C 1
ATOM 942 O O . LEU A 1 119 ? -2.643 14.862 19.019 1.00 97.81 119 LEU A O 1
ATOM 946 N N . TYR A 1 120 ? -3.682 14.263 17.116 1.00 98.06 120 TYR A N 1
ATOM 947 C CA . TYR A 1 120 ? -3.400 15.506 16.413 1.00 98.06 120 TYR A CA 1
ATOM 948 C C . TYR A 1 120 ? -4.047 16.707 17.109 1.00 98.06 120 TYR A C 1
ATOM 950 O O . TYR A 1 120 ? -3.376 17.710 17.337 1.00 98.06 120 TYR A O 1
ATOM 958 N N . GLU A 1 121 ? -5.321 16.612 17.502 1.00 97.69 121 GLU A N 1
ATOM 959 C CA . GLU A 1 121 ? -5.988 17.709 18.214 1.00 97.69 121 GLU A CA 1
ATOM 960 C C . GLU A 1 121 ? -5.391 17.939 19.610 1.00 97.69 121 GLU A C 1
ATOM 962 O O . GLU A 1 121 ? -5.166 19.082 19.997 1.00 97.69 121 GLU A O 1
ATOM 967 N N . SER A 1 122 ? -5.040 16.863 20.320 1.00 97.00 122 SER A N 1
ATOM 968 C CA . SER A 1 122 ? -4.389 16.934 21.638 1.00 97.00 122 SER A CA 1
ATOM 969 C C . SER A 1 122 ? -3.014 17.600 21.590 1.00 97.00 122 SER A C 1
ATOM 971 O O . SER A 1 122 ? -2.573 18.156 22.584 1.00 97.00 122 SER A O 1
ATOM 973 N N . GLN A 1 123 ? -2.314 17.524 20.455 1.00 95.38 123 GLN A N 1
ATOM 974 C CA . GLN A 1 123 ? -1.023 18.189 20.272 1.00 95.38 123 GLN A CA 1
ATOM 975 C C . GLN A 1 123 ? -1.176 19.696 20.022 1.00 95.38 123 GLN A C 1
ATOM 977 O O . GLN A 1 123 ? -0.244 20.463 20.266 1.00 95.38 123 GLN A O 1
ATOM 982 N N . ARG A 1 124 ? -2.312 20.119 19.459 1.00 95.94 124 ARG A N 1
ATOM 983 C CA . ARG A 1 124 ? -2.539 21.508 19.044 1.00 95.94 124 ARG A CA 1
ATOM 984 C C . ARG A 1 124 ? -3.062 22.410 20.159 1.00 95.94 124 ARG A C 1
ATOM 986 O O . ARG A 1 124 ? -2.938 23.626 20.011 1.00 95.94 124 ARG A O 1
ATOM 993 N N . GLN A 1 125 ? -3.674 21.836 21.192 1.00 81.25 125 GLN A N 1
ATOM 994 C CA . GLN A 1 125 ? -4.223 22.535 22.360 1.00 81.25 125 GLN A CA 1
ATOM 995 C C . GLN A 1 125 ? -3.268 22.439 23.548 1.00 81.25 125 GLN A C 1
ATOM 997 O O . GLN A 1 125 ? -3.194 23.435 24.299 1.00 81.25 125 GLN A O 1
#

Secondary structure (DSSP, 8-state):
----------------------------------------------TT-----BTTB-----SS--------SSPPPPP-SB-TTS-BS-GGG-----HHHHHHHHHHHHHHHHHHHHHHHHHH-